Protein AF-A0A383CKR8-F1 (afdb_monomer)

Mean predicted aligned error: 3.44 Å

pLDDT: mean 90.71, std 5.56, range [74.75, 97.38]

Nearest PDB structures (foldseek):
  4q29-assembly1_B  TM=4.811E-01  e=1.295E+00  Photorhabdus laumondii subsp. laumondii TTO1
  5fpz-assembly1_A-2  TM=3.303E-01  e=9.861E-01  Yersinia enterocolitica subsp. enterocolitica 8081
  5j7m-assembly1_B  TM=3.967E-01  e=2.360E+00  Kribbella flavida DSM 17836
  5fq0-assembly1_A  TM=2.829E-01  e=9.861E-01  Halomonas sp.
  8f9o-assembly1_A  TM=3.806E-01  e=3.857E+00  Canis lupus familiaris

Secondary structure (DSSP, 8-state):
-EEEESS--EEEEEEEETTTTEEEEEEEES-EEEE-SSPEEEEEETTEE---EETTEEEEPSSEEEEEEEEP-

Foldseek 3Di:
DDWDFPDPWDFPDWDADPVQQKIKTAWIAHWTKDFDPFFWPFKDKQNHGDDQADGRMHTDDHGIIMMITHGDD

Organism: NCBI:txid408172

Solvent-accessible surface area (backbone atoms only — not comparable to full-atom values): 3984 Å² total; per-residue (Å²): 111,49,78,49,55,84,55,98,54,50,69,77,46,77,48,79,40,80,87,74,45,26,41,35,38,39,43,34,36,46,31,34,40,38,36,45,90,46,41,56,68,49,37,25,46,76,85,36,87,46,74,65,53,57,64,31,36,38,55,48,62,71,48,78,43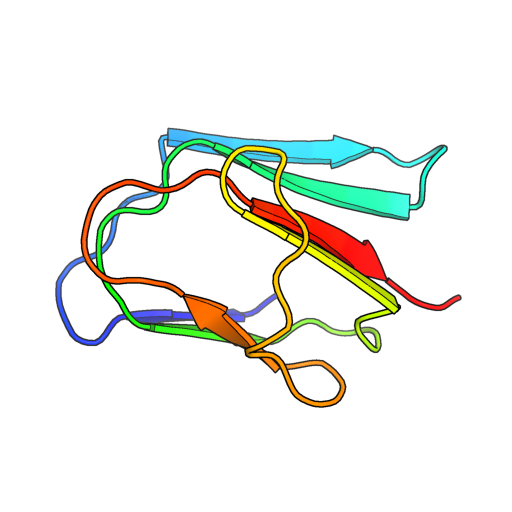,33,37,42,37,28,48,49,136

Sequence (73 aa):
FIVHFNEPGRFNAIKFDYEEKSIFFETIENEGTITFSGAINSVLADGQNYSNFNKNTLNTLEGRHNYKVTLID

Structure (mmCIF, N/CA/C/O backbone):
data_AF-A0A383CKR8-F1
#
_entry.id   AF-A0A383CKR8-F1
#
loop_
_atom_site.group_PDB
_atom_site.id
_atom_site.type_symbol
_atom_site.label_atom_id
_atom_site.label_alt_id
_atom_site.label_comp_id
_atom_site.label_asym_id
_atom_site.label_entity_id
_atom_site.label_seq_id
_atom_site.pdbx_PDB_ins_code
_atom_site.Cartn_x
_atom_site.Cartn_y
_atom_site.Cartn_z
_atom_site.occupancy
_atom_site.B_iso_or_equiv
_atom_site.auth_seq_id
_atom_site.auth_comp_id
_atom_site.auth_asym_id
_atom_site.auth_atom_id
_atom_site.pdbx_PDB_model_num
ATOM 1 N N . PHE A 1 1 ? -4.741 -9.388 0.878 1.00 85.81 1 PHE A N 1
ATOM 2 C CA . PHE A 1 1 ? -4.720 -8.520 -0.318 1.00 85.81 1 PHE A CA 1
ATOM 3 C C . PHE A 1 1 ? -4.219 -9.337 -1.506 1.00 85.81 1 PHE A C 1
ATOM 5 O O . PHE A 1 1 ? -3.615 -10.381 -1.289 1.00 85.81 1 PHE A O 1
ATOM 12 N N . ILE A 1 2 ? -4.493 -8.890 -2.730 1.00 89.00 2 ILE A N 1
ATOM 13 C CA . ILE A 1 2 ? -4.013 -9.461 -3.998 1.00 89.00 2 ILE A CA 1
ATOM 14 C C . ILE A 1 2 ? -3.196 -8.377 -4.701 1.00 89.00 2 ILE A C 1
ATOM 16 O O . ILE A 1 2 ? -3.595 -7.215 -4.670 1.00 89.00 2 ILE A O 1
ATOM 20 N N . VAL A 1 3 ? -2.073 -8.743 -5.316 1.00 88.12 3 VAL A N 1
ATOM 21 C CA . VAL A 1 3 ? -1.171 -7.803 -5.99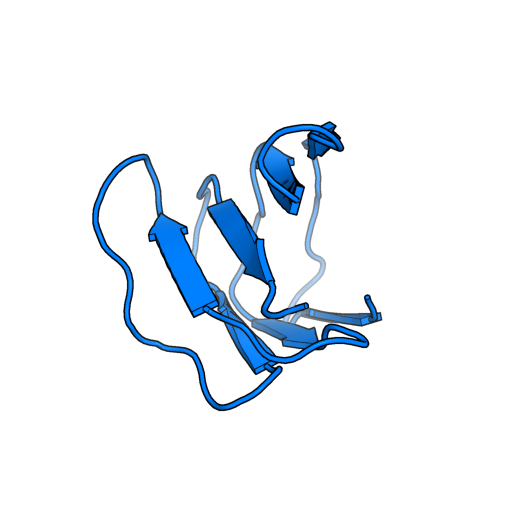5 1.00 88.12 3 VAL A CA 1
ATOM 22 C C . VAL A 1 3 ? -1.088 -8.149 -7.474 1.00 88.12 3 VAL A C 1
ATOM 24 O O . VAL A 1 3 ? -0.989 -9.324 -7.826 1.00 88.12 3 VAL A O 1
ATOM 27 N N . HIS A 1 4 ? -1.099 -7.125 -8.319 1.00 88.38 4 HIS A N 1
ATOM 28 C CA . HIS A 1 4 ? -0.829 -7.224 -9.745 1.00 88.38 4 HIS A CA 1
ATOM 29 C C . HIS A 1 4 ? 0.216 -6.175 -10.119 1.00 88.38 4 HIS A C 1
ATOM 31 O O . HIS A 1 4 ? -0.029 -4.992 -9.920 1.00 88.38 4 HIS A O 1
ATOM 37 N N . PHE A 1 5 ? 1.360 -6.588 -10.656 1.00 85.56 5 PHE A N 1
ATOM 38 C CA . PHE A 1 5 ? 2.372 -5.663 -11.166 1.00 85.56 5 PHE A CA 1
ATOM 39 C C . PHE A 1 5 ? 2.399 -5.693 -12.689 1.00 85.56 5 PHE A C 1
ATOM 41 O O . PHE A 1 5 ? 2.188 -6.752 -13.283 1.00 85.56 5 PHE A O 1
ATOM 48 N N . ASN A 1 6 ? 2.665 -4.539 -13.305 1.00 82.31 6 ASN A N 1
ATOM 49 C CA . ASN A 1 6 ? 2.790 -4.430 -14.762 1.00 82.31 6 ASN A CA 1
ATOM 50 C C . ASN A 1 6 ? 4.085 -5.100 -15.266 1.00 82.31 6 ASN A C 1
ATOM 52 O O . ASN A 1 6 ? 4.128 -5.633 -16.372 1.00 82.31 6 ASN A O 1
ATOM 56 N N . GLU A 1 7 ? 5.111 -5.132 -14.415 1.00 85.19 7 GLU A N 1
ATOM 57 C CA . GLU A 1 7 ? 6.406 -5.789 -14.618 1.00 85.19 7 GLU A CA 1
ATOM 58 C C . GLU A 1 7 ? 6.739 -6.695 -13.415 1.00 85.19 7 GLU A C 1
ATOM 60 O O . GLU A 1 7 ? 6.013 -6.667 -12.421 1.00 85.19 7 GLU A O 1
ATOM 65 N N . PRO A 1 8 ? 7.812 -7.514 -13.431 1.00 83.38 8 PRO A N 1
ATOM 66 C CA . PRO A 1 8 ? 8.208 -8.297 -12.258 1.00 83.38 8 PRO A CA 1
ATOM 67 C C . PRO A 1 8 ? 8.461 -7.406 -11.030 1.00 83.38 8 PRO A C 1
ATOM 69 O O . PRO A 1 8 ? 9.518 -6.796 -10.902 1.00 83.38 8 PRO A O 1
ATOM 72 N N . GLY A 1 9 ? 7.485 -7.313 -10.127 1.00 77.88 9 GLY A N 1
ATOM 73 C CA . GLY A 1 9 ? 7.599 -6.515 -8.908 1.00 77.88 9 GLY A CA 1
ATOM 74 C C . GLY A 1 9 ? 8.255 -7.270 -7.755 1.00 77.88 9 GLY A C 1
ATOM 75 O O . GLY A 1 9 ? 8.347 -8.503 -7.750 1.00 77.88 9 GLY A O 1
ATOM 76 N N . ARG A 1 10 ? 8.713 -6.518 -6.753 1.00 81.00 10 ARG A N 1
ATOM 77 C CA . ARG A 1 10 ? 9.309 -7.060 -5.524 1.00 81.00 10 ARG A CA 1
ATOM 78 C C . ARG A 1 10 ? 8.736 -6.373 -4.297 1.00 81.00 10 ARG A C 1
ATOM 80 O O . ARG A 1 10 ? 8.409 -5.193 -4.335 1.00 81.00 10 ARG A O 1
ATOM 87 N N . PHE A 1 11 ? 8.670 -7.137 -3.213 1.00 81.56 11 PHE A N 1
ATOM 88 C CA . PHE A 1 11 ? 8.453 -6.642 -1.860 1.00 81.56 11 PHE A CA 1
ATOM 89 C C . PHE A 1 11 ? 9.694 -6.968 -1.041 1.00 81.56 11 PHE A C 1
ATOM 91 O O . PHE A 1 11 ? 10.187 -8.095 -1.126 1.00 81.56 11 PHE A O 1
ATOM 98 N N . ASN A 1 12 ? 10.176 -6.032 -0.227 1.00 83.75 12 ASN A N 1
ATOM 99 C CA . ASN A 1 12 ? 11.191 -6.359 0.772 1.00 83.75 12 ASN A CA 1
ATOM 100 C C . ASN A 1 12 ? 10.546 -7.029 1.992 1.00 83.75 12 ASN A C 1
ATOM 102 O O . ASN A 1 12 ? 10.958 -8.106 2.417 1.00 83.75 12 ASN A O 1
ATOM 106 N N . ALA A 1 13 ? 9.492 -6.417 2.533 1.00 87.31 13 ALA A N 1
ATOM 107 C CA . ALA A 1 13 ? 8.739 -6.969 3.653 1.00 87.31 13 ALA A CA 1
ATOM 108 C C . ALA A 1 13 ? 7.281 -6.502 3.641 1.00 87.31 13 ALA A C 1
ATOM 110 O O . ALA A 1 13 ? 6.938 -5.462 3.080 1.00 87.31 13 ALA A O 1
ATOM 111 N N . ILE A 1 14 ? 6.422 -7.271 4.307 1.00 90.81 14 ILE A N 1
ATOM 112 C CA . ILE A 1 14 ? 5.025 -6.919 4.560 1.00 90.81 14 ILE A CA 1
ATOM 113 C C . ILE A 1 14 ? 4.804 -7.038 6.067 1.00 90.81 14 ILE A C 1
ATOM 115 O O . ILE A 1 14 ? 5.036 -8.105 6.638 1.00 90.81 14 ILE A O 1
ATOM 119 N N . LYS A 1 15 ? 4.388 -5.949 6.718 1.00 91.69 15 LYS A N 1
ATOM 120 C CA . LYS A 1 15 ? 4.153 -5.893 8.169 1.00 91.69 15 LYS A CA 1
ATOM 121 C C . LYS A 1 15 ? 2.704 -5.509 8.442 1.00 91.69 15 LYS A C 1
ATOM 123 O O . LYS A 1 15 ? 2.163 -4.629 7.780 1.00 91.69 15 LYS A O 1
ATOM 128 N N . PHE A 1 16 ? 2.092 -6.169 9.416 1.00 90.38 16 PHE A N 1
ATOM 129 C CA . PHE A 1 16 ? 0.725 -5.893 9.846 1.00 90.38 16 PHE A CA 1
ATOM 130 C C . PHE A 1 16 ? 0.765 -5.201 11.202 1.00 90.38 16 PHE A C 1
ATOM 132 O O . PHE A 1 16 ? 1.349 -5.732 12.146 1.00 90.38 16 PHE A O 1
ATOM 139 N N . ASP A 1 17 ? 0.147 -4.032 11.279 1.00 88.31 17 ASP A N 1
ATOM 140 C CA . ASP A 1 17 ? -0.126 -3.328 12.520 1.00 88.31 17 ASP A CA 1
ATOM 141 C C . ASP A 1 17 ? -1.593 -3.561 12.883 1.00 88.31 17 ASP A C 1
ATOM 143 O O . ASP A 1 17 ? -2.506 -3.051 12.230 1.00 88.31 17 ASP A O 1
ATOM 147 N N . TYR A 1 18 ? -1.815 -4.390 13.900 1.00 84.94 18 TYR A N 1
ATOM 148 C CA . TYR A 1 18 ? -3.156 -4.745 14.352 1.00 84.94 18 TYR A CA 1
ATOM 149 C C . TYR A 1 18 ? -3.784 -3.671 15.246 1.00 84.94 18 TYR A C 1
ATOM 151 O O . TYR A 1 18 ? -5.008 -3.643 15.361 1.00 84.94 18 TYR A O 1
ATOM 159 N N . GLU A 1 19 ? -2.981 -2.794 15.856 1.00 85.81 19 GLU A N 1
ATOM 160 C CA . GLU A 1 19 ? -3.481 -1.700 16.695 1.00 85.81 19 GLU A CA 1
ATOM 161 C C . GLU A 1 19 ? -4.016 -0.571 15.814 1.00 85.81 19 GLU A C 1
ATOM 163 O O . GLU A 1 19 ? -5.151 -0.127 15.984 1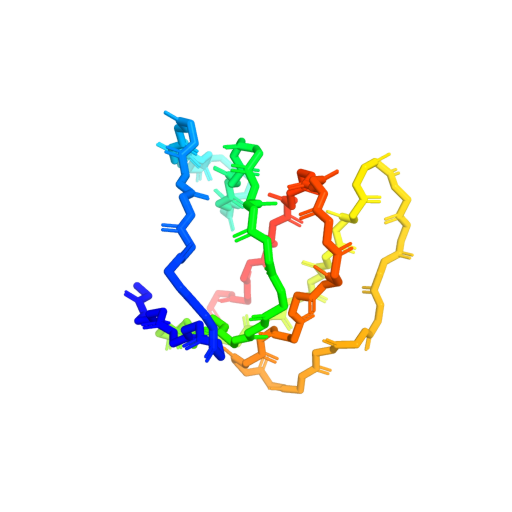.00 85.81 19 GLU A O 1
ATOM 168 N N . GLU A 1 20 ? -3.238 -0.169 14.808 1.00 85.00 20 GLU A N 1
ATOM 169 C CA . GLU A 1 20 ? -3.637 0.864 13.848 1.00 85.00 20 GLU A CA 1
ATOM 170 C C . GLU A 1 20 ? -4.420 0.322 12.645 1.00 85.00 20 GLU A C 1
ATOM 172 O O . GLU A 1 20 ? -4.811 1.086 11.759 1.00 85.00 20 GLU A O 1
ATOM 177 N N . LYS A 1 21 ? -4.627 -1.000 12.586 1.00 85.50 21 LYS A N 1
ATOM 178 C CA . LYS A 1 21 ? -5.308 -1.702 11.483 1.00 85.50 21 LYS A CA 1
ATOM 179 C C . LYS A 1 21 ? -4.716 -1.326 10.125 1.00 85.50 21 LYS A C 1
ATOM 181 O O . LYS A 1 21 ? -5.425 -1.040 9.154 1.00 85.50 21 LYS A O 1
ATOM 186 N N . SER A 1 22 ? -3.386 -1.305 10.076 1.00 86.44 22 SER A N 1
ATOM 187 C CA . SER A 1 22 ? -2.629 -0.892 8.904 1.00 86.44 22 SER A CA 1
ATOM 188 C C . SER A 1 22 ? -1.705 -1.991 8.391 1.00 86.44 22 SER A C 1
ATOM 190 O O . SER A 1 22 ? -1.262 -2.879 9.118 1.00 86.44 22 SER A O 1
ATOM 192 N N . ILE A 1 23 ? -1.442 -1.956 7.089 1.00 91.50 23 ILE A N 1
ATOM 193 C CA . ILE A 1 23 ? -0.530 -2.859 6.395 1.00 91.50 23 ILE A CA 1
ATOM 194 C C . ILE A 1 23 ? 0.602 -2.004 5.844 1.00 91.50 23 ILE A C 1
ATOM 196 O O . ILE A 1 23 ? 0.366 -1.061 5.087 1.00 91.50 23 ILE A O 1
ATOM 200 N N . PHE A 1 24 ? 1.830 -2.338 6.223 1.00 92.19 24 PHE A N 1
ATOM 201 C CA . PHE A 1 24 ? 3.031 -1.692 5.728 1.00 92.19 24 PHE A CA 1
ATOM 202 C C . PHE A 1 24 ? 3.711 -2.565 4.677 1.00 92.19 24 PHE A C 1
ATOM 204 O O . PHE A 1 24 ? 4.130 -3.689 4.961 1.00 92.19 24 PHE A O 1
ATOM 211 N N . PHE A 1 25 ? 3.837 -2.026 3.472 1.00 89.88 25 PHE A N 1
ATOM 212 C CA . PHE A 1 25 ? 4.606 -2.595 2.378 1.00 89.88 25 PHE A CA 1
ATOM 213 C C . PHE A 1 25 ? 5.965 -1.909 2.344 1.00 89.88 25 PHE A C 1
ATOM 215 O O . PHE A 1 25 ? 6.077 -0.739 1.971 1.00 89.88 25 PHE A O 1
ATOM 222 N N . GLU A 1 26 ? 6.990 -2.643 2.758 1.00 85.19 26 GLU A N 1
ATOM 223 C CA . GLU A 1 26 ? 8.366 -2.179 2.727 1.00 85.19 26 GLU A CA 1
ATOM 224 C C . GLU A 1 26 ? 8.938 -2.437 1.336 1.00 85.19 26 GLU A C 1
ATOM 226 O O . GLU A 1 26 ? 9.090 -3.589 0.926 1.00 85.19 26 GLU A O 1
ATOM 231 N N . THR A 1 27 ? 9.251 -1.347 0.639 1.00 79.38 27 THR A N 1
ATOM 232 C CA . THR A 1 27 ? 9.817 -1.300 -0.712 1.00 79.38 27 THR A CA 1
ATOM 233 C C . THR A 1 27 ? 9.039 -2.152 -1.712 1.00 79.38 27 THR A C 1
ATOM 235 O O . THR A 1 27 ? 9.355 -3.317 -1.948 1.00 79.38 27 THR A O 1
ATOM 238 N N . ILE A 1 28 ? 8.030 -1.535 -2.321 1.00 80.31 28 ILE A N 1
ATOM 239 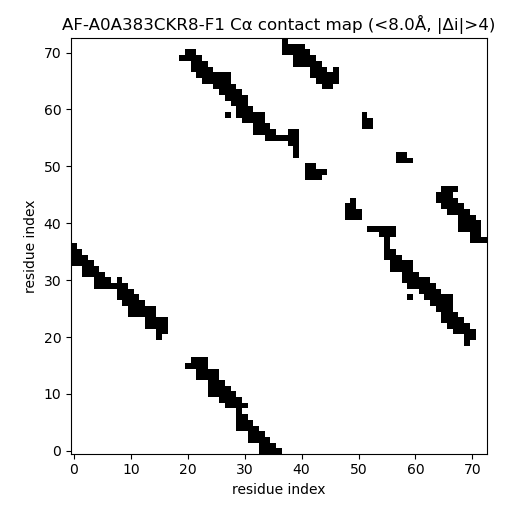C CA . ILE A 1 28 ? 7.418 -2.008 -3.557 1.00 80.31 28 ILE A CA 1
ATOM 240 C C . ILE A 1 28 ? 8.283 -1.530 -4.715 1.00 80.31 28 ILE A C 1
ATOM 242 O O . ILE A 1 28 ? 8.485 -0.325 -4.858 1.00 80.31 28 ILE A O 1
ATOM 246 N N . GLU A 1 29 ? 8.785 -2.470 -5.512 1.00 83.38 29 GLU A N 1
ATOM 247 C CA . GLU A 1 29 ? 9.395 -2.177 -6.809 1.00 83.38 29 GLU A CA 1
ATOM 248 C C . GLU A 1 29 ? 8.349 -2.328 -7.916 1.00 83.38 29 GLU A C 1
ATOM 250 O O . GLU A 1 29 ? 7.764 -3.406 -8.044 1.00 83.38 29 GLU A O 1
ATOM 255 N N . ASN A 1 30 ? 8.206 -1.278 -8.729 1.00 82.50 30 ASN A N 1
ATOM 256 C CA . ASN A 1 30 ? 7.333 -1.154 -9.903 1.00 82.50 30 ASN A CA 1
ATOM 257 C C . ASN A 1 30 ? 5.883 -0.731 -9.632 1.00 82.50 30 ASN A C 1
ATOM 259 O O . ASN A 1 30 ? 5.299 -0.930 -8.561 1.00 82.50 30 ASN A O 1
ATOM 263 N N . GLU A 1 31 ? 5.299 -0.137 -10.673 1.00 90.12 31 GLU A N 1
ATOM 264 C CA . GLU A 1 31 ? 3.889 0.221 -10.703 1.00 90.12 31 GLU A CA 1
ATOM 265 C C . GLU A 1 31 ? 2.989 -1.011 -10.861 1.00 90.12 31 GLU A C 1
ATOM 267 O O . GLU A 1 31 ? 3.350 -2.056 -11.421 1.00 90.12 31 GLU A O 1
ATOM 272 N N . GLY A 1 32 ? 1.781 -0.881 -10.338 1.00 92.12 32 GLY A N 1
ATOM 273 C CA . GLY A 1 32 ? 0.821 -1.960 -10.279 1.00 92.12 32 GLY A CA 1
ATOM 274 C C . GLY A 1 32 ? -0.376 -1.598 -9.422 1.00 92.12 32 GLY A C 1
ATOM 275 O O . GLY A 1 32 ? -0.647 -0.434 -9.124 1.00 92.12 32 GLY A O 1
ATOM 276 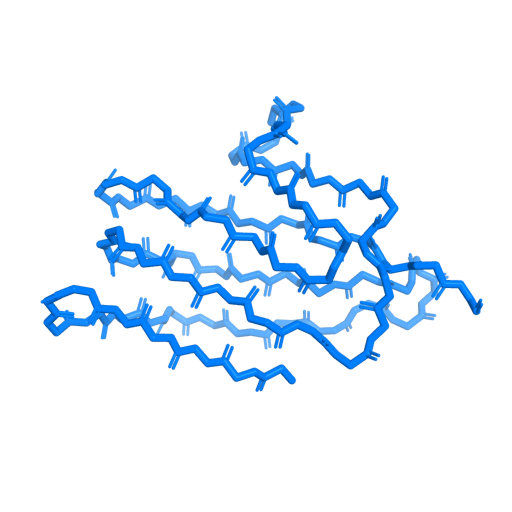N N . THR A 1 33 ? -1.107 -2.626 -9.016 1.00 94.44 33 THR A N 1
ATOM 277 C CA . THR A 1 33 ? -2.299 -2.506 -8.188 1.00 94.44 33 THR A CA 1
ATOM 278 C C . THR A 1 33 ? -2.254 -3.473 -7.016 1.00 94.44 33 THR A C 1
ATOM 280 O O . THR A 1 33 ? -1.833 -4.626 -7.136 1.00 94.44 33 THR A O 1
ATOM 283 N N . ILE A 1 34 ? -2.732 -3.008 -5.866 1.00 93.06 34 ILE A N 1
ATOM 284 C CA . ILE A 1 34 ? -2.962 -3.836 -4.685 1.00 93.06 34 ILE A CA 1
ATOM 285 C C . ILE A 1 34 ? -4.436 -3.745 -4.331 1.00 93.06 34 ILE A C 1
ATOM 287 O O . ILE A 1 34 ? -4.944 -2.667 -4.041 1.00 93.06 34 ILE A O 1
ATOM 291 N N . THR A 1 35 ? -5.118 -4.88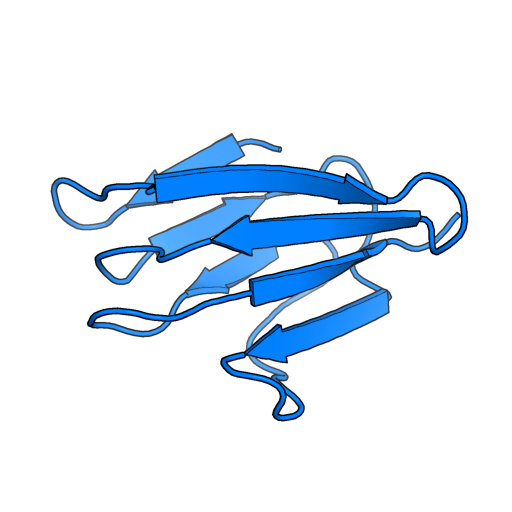5 -4.328 1.00 95.31 35 THR A N 1
ATOM 292 C CA . THR A 1 35 ? -6.526 -4.989 -3.940 1.00 95.31 35 THR A CA 1
ATOM 293 C C . THR A 1 35 ? -6.649 -5.607 -2.550 1.00 95.31 35 THR A C 1
ATOM 295 O O . THR A 1 35 ? -6.220 -6.738 -2.303 1.00 95.31 35 THR A O 1
ATOM 298 N N . PHE A 1 36 ? -7.244 -4.870 -1.621 1.00 93.38 36 PHE A N 1
ATOM 299 C CA . PHE A 1 36 ? -7.485 -5.270 -0.239 1.00 93.38 36 PHE A CA 1
ATOM 300 C C . PHE A 1 36 ? -8.863 -5.923 -0.083 1.00 93.38 36 PHE A C 1
ATOM 302 O O . PHE A 1 36 ? -9.763 -5.734 -0.901 1.00 93.38 36 PHE A O 1
ATOM 309 N N . SER A 1 37 ? -9.030 -6.723 0.972 1.00 91.19 37 SER A N 1
ATOM 310 C CA . SER A 1 37 ? -10.336 -7.291 1.332 1.00 91.19 37 SER A CA 1
ATOM 311 C C . SER A 1 37 ? -11.266 -6.250 1.962 1.00 91.19 37 SER A C 1
ATOM 313 O O . SER A 1 37 ? -12.474 -6.345 1.786 1.00 91.19 37 SER A O 1
ATOM 315 N N . GLY A 1 38 ? -10.704 -5.269 2.676 1.00 91.56 38 GLY A N 1
ATOM 316 C CA . GLY A 1 38 ? -11.419 -4.119 3.233 1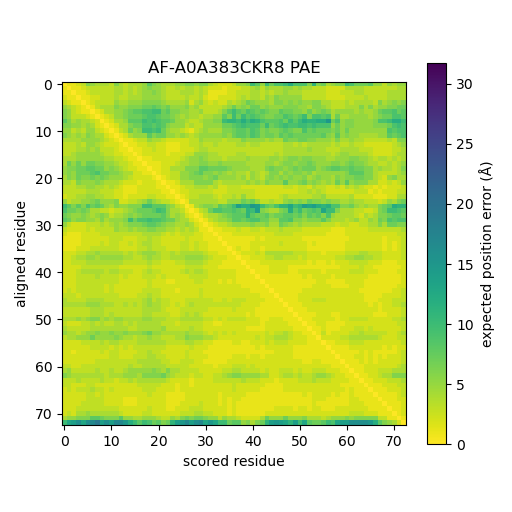.00 91.56 38 GLY A CA 1
ATOM 317 C C . GLY A 1 38 ? -11.246 -2.862 2.381 1.00 91.56 38 GLY A C 1
ATOM 318 O O . GLY A 1 38 ? -10.348 -2.789 1.540 1.00 91.56 38 GLY A O 1
ATOM 319 N N . ALA A 1 39 ? -12.104 -1.867 2.602 1.00 95.25 39 ALA A N 1
ATOM 320 C CA . ALA A 1 39 ? -11.959 -0.556 1.976 1.00 95.25 39 ALA A CA 1
ATOM 321 C C . ALA A 1 39 ? -10.756 0.195 2.567 1.00 95.25 39 ALA A C 1
ATOM 323 O O . ALA A 1 39 ? -10.481 0.099 3.759 1.00 95.25 39 ALA A O 1
ATOM 324 N N . ILE A 1 40 ? -10.040 0.942 1.733 1.00 96.19 40 ILE A N 1
ATOM 325 C CA . ILE A 1 40 ? -8.919 1.784 2.140 1.00 96.19 40 ILE A CA 1
ATOM 326 C C . ILE A 1 40 ? -9.479 3.050 2.787 1.00 96.19 40 ILE A C 1
ATOM 328 O O . ILE A 1 40 ? -10.286 3.760 2.188 1.00 96.19 40 ILE A O 1
ATOM 332 N N . ASN A 1 41 ? -9.019 3.327 4.003 1.00 95.88 41 ASN A N 1
ATOM 333 C CA . ASN A 1 41 ? -9.283 4.570 4.715 1.00 95.88 41 ASN A CA 1
ATOM 334 C C . ASN A 1 41 ? -8.256 5.645 4.327 1.00 95.88 41 ASN A C 1
ATOM 336 O O . ASN A 1 41 ? -8.614 6.760 3.956 1.00 95.88 41 ASN A O 1
ATOM 340 N N . SER A 1 42 ? -6.966 5.303 4.383 1.00 96.19 42 SER A N 1
ATOM 341 C CA . SER A 1 42 ? -5.871 6.221 4.063 1.00 96.19 42 SER A CA 1
ATOM 342 C C . SER A 1 42 ? -4.623 5.482 3.588 1.00 96.19 42 SER A C 1
ATOM 344 O O . SER A 1 42 ? -4.422 4.299 3.883 1.00 96.19 42 SER A O 1
ATOM 346 N N . VAL A 1 43 ? -3.777 6.196 2.839 1.00 96.88 43 VAL A N 1
ATOM 347 C CA . VAL A 1 43 ? -2.487 5.696 2.360 1.00 96.88 43 VAL A CA 1
ATOM 348 C C . VAL A 1 43 ? -1.413 6.752 2.574 1.00 96.88 43 VAL A C 1
ATOM 350 O O . VAL A 1 43 ? -1.607 7.923 2.240 1.00 96.88 43 VAL A O 1
ATOM 353 N N . LEU A 1 44 ? -0.264 6.319 3.089 1.00 97.00 44 LEU A N 1
ATOM 354 C CA . LEU A 1 44 ? 0.978 7.080 3.045 1.00 97.00 44 LEU A CA 1
ATOM 355 C C . LEU A 1 44 ? 1.947 6.404 2.076 1.00 97.00 44 LEU A C 1
ATOM 357 O O . LEU A 1 44 ? 2.250 5.228 2.266 1.00 97.00 44 LEU A O 1
ATOM 361 N N . ALA A 1 45 ? 2.447 7.143 1.087 1.00 95.69 45 ALA A N 1
ATOM 362 C CA . ALA A 1 45 ? 3.560 6.742 0.230 1.00 95.69 45 ALA A CA 1
ATOM 363 C C . ALA A 1 45 ? 4.818 7.492 0.685 1.00 95.69 45 ALA A C 1
ATOM 365 O O . ALA A 1 45 ? 4.819 8.721 0.733 1.00 95.69 45 ALA A O 1
ATOM 366 N N . ASP A 1 46 ? 5.852 6.765 1.107 1.00 95.50 46 ASP A N 1
ATOM 367 C CA . ASP A 1 46 ? 7.087 7.325 1.688 1.00 95.50 46 ASP A CA 1
ATOM 368 C C . ASP A 1 46 ? 6.836 8.344 2.815 1.00 95.50 46 ASP A C 1
ATOM 370 O O . ASP A 1 46 ? 7.512 9.364 2.955 1.00 95.50 46 ASP A O 1
ATOM 374 N N . GLY A 1 47 ? 5.815 8.069 3.630 1.00 95.31 47 GLY A N 1
ATOM 375 C CA . GLY A 1 47 ? 5.407 8.926 4.743 1.00 95.31 47 GLY A CA 1
ATOM 376 C C . GLY A 1 47 ? 4.603 10.168 4.341 1.00 95.31 47 GLY A C 1
ATOM 377 O O . GLY A 1 47 ? 4.225 10.936 5.221 1.00 95.31 47 GLY A O 1
ATOM 378 N N . GLN A 1 48 ? 4.310 10.366 3.054 1.00 96.81 48 GLN A N 1
ATOM 379 C CA . GLN A 1 48 ? 3.475 11.458 2.548 1.00 96.81 48 GLN A CA 1
ATOM 380 C C . GLN A 1 48 ? 2.075 10.962 2.191 1.00 96.81 48 GLN A C 1
ATOM 382 O O . GLN A 1 48 ? 1.908 9.832 1.737 1.00 96.81 48 GLN A O 1
ATOM 387 N N . ASN A 1 49 ? 1.064 11.816 2.358 1.00 97.38 49 ASN A N 1
ATOM 388 C CA . ASN A 1 49 ? -0.307 11.487 1.968 1.00 97.38 49 ASN A CA 1
ATOM 389 C C . ASN A 1 49 ? -0.376 11.102 0.489 1.00 97.38 49 ASN A C 1
ATOM 391 O O . ASN A 1 49 ? 0.089 11.841 -0.379 1.00 97.38 49 ASN A O 1
ATOM 395 N N . TYR A 1 50 ? -1.007 9.966 0.214 1.00 97.12 50 TYR A N 1
A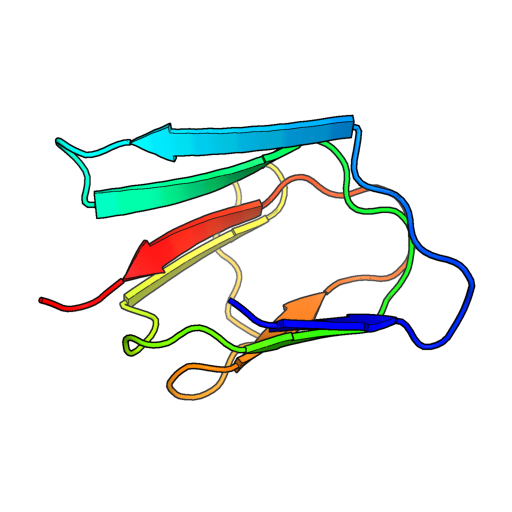TOM 396 C CA . TYR A 1 50 ? -1.156 9.429 -1.127 1.00 97.12 50 TYR A CA 1
ATOM 397 C C . TYR A 1 50 ? -2.622 9.135 -1.414 1.00 97.12 50 TYR A C 1
ATOM 399 O O . TYR A 1 50 ? -3.304 8.527 -0.597 1.00 97.12 50 TYR A O 1
ATOM 407 N N . SER A 1 51 ? -3.115 9.573 -2.570 1.00 96.31 51 SER A N 1
ATOM 408 C CA . SER A 1 51 ? -4.549 9.566 -2.891 1.00 96.31 51 SER A CA 1
ATOM 409 C C . SER A 1 51 ? -4.908 8.762 -4.138 1.00 96.31 51 SER A C 1
ATOM 411 O O . SER A 1 51 ? -6.084 8.684 -4.486 1.00 96.31 51 SER A O 1
ATOM 413 N N . ASN A 1 52 ? -3.935 8.141 -4.814 1.00 96.69 52 ASN A N 1
ATOM 414 C CA . ASN A 1 52 ? -4.203 7.322 -5.996 1.00 96.69 52 ASN A CA 1
ATOM 415 C C . ASN A 1 52 ? -4.661 5.909 -5.597 1.00 96.69 52 ASN A C 1
ATOM 417 O O . ASN A 1 52 ? -3.989 4.902 -5.821 1.00 96.69 52 ASN A O 1
ATOM 421 N N . PHE A 1 53 ? -5.818 5.849 -4.955 1.00 96.38 53 PHE A N 1
ATOM 422 C CA . PHE A 1 53 ? -6.512 4.622 -4.612 1.00 96.38 53 PHE A CA 1
ATOM 423 C C . PHE A 1 53 ? -8.019 4.838 -4.756 1.00 96.38 53 PHE A C 1
ATOM 425 O O . PHE A 1 53 ? -8.519 5.959 -4.684 1.00 96.38 53 PHE A O 1
ATOM 432 N N . ASN A 1 54 ? -8.760 3.759 -4.971 1.00 95.06 54 ASN A N 1
ATOM 433 C CA . ASN A 1 54 ? -10.209 3.794 -5.083 1.00 95.06 54 ASN A CA 1
ATOM 434 C C . ASN A 1 54 ? -10.814 2.600 -4.350 1.00 95.06 54 ASN A C 1
ATOM 436 O O . ASN A 1 54 ? -10.491 1.454 -4.661 1.00 95.06 54 ASN A O 1
ATOM 440 N N . LYS A 1 55 ? -11.718 2.870 -3.400 1.00 94.62 55 LYS A N 1
ATOM 441 C CA . LYS A 1 55 ? -12.326 1.867 -2.514 1.00 94.62 55 LYS A CA 1
ATOM 442 C C . LYS A 1 55 ? -11.259 0.988 -1.865 1.00 94.62 55 LYS A C 1
ATOM 444 O O . LYS A 1 55 ? -10.615 1.424 -0.928 1.00 94.62 55 LYS A O 1
ATOM 449 N N . ASN A 1 56 ? -11.077 -0.235 -2.345 1.00 96.12 56 ASN A N 1
ATOM 450 C CA . ASN A 1 56 ? -10.147 -1.226 -1.823 1.00 96.12 56 ASN A CA 1
ATOM 451 C C . ASN A 1 56 ? -8.934 -1.457 -2.738 1.00 96.12 56 ASN A C 1
ATOM 453 O O . ASN A 1 56 ? -8.180 -2.391 -2.490 1.00 96.12 56 ASN A O 1
ATOM 457 N N . THR A 1 57 ? -8.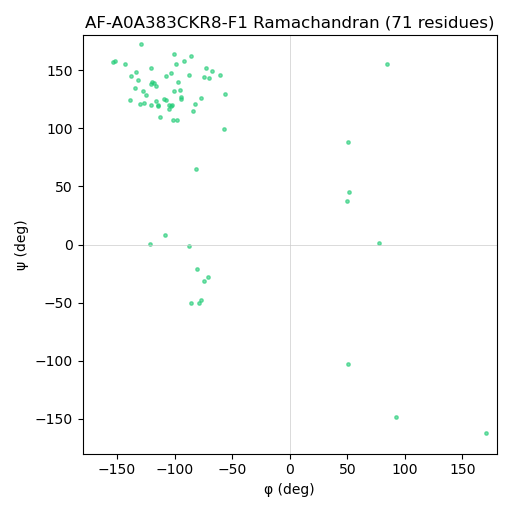740 -0.659 -3.788 1.00 96.94 57 THR A N 1
ATOM 458 C CA . THR A 1 57 ? -7.634 -0.820 -4.740 1.00 96.94 57 THR A CA 1
ATOM 459 C C . THR A 1 57 ? -6.686 0.372 -4.671 1.00 96.94 57 THR A C 1
ATOM 461 O O . THR A 1 57 ? -7.090 1.502 -4.925 1.00 96.94 57 THR A O 1
ATOM 464 N N . LEU A 1 58 ? -5.421 0.114 -4.346 1.00 96.12 58 LEU A N 1
ATOM 465 C CA . LEU A 1 58 ? -4.310 1.064 -4.389 1.00 96.12 58 LEU A CA 1
ATOM 466 C C . LEU A 1 58 ? -3.566 0.922 -5.718 1.00 96.12 58 LEU A C 1
ATOM 468 O O . LEU A 1 58 ? -3.220 -0.199 -6.083 1.00 96.12 58 LEU A O 1
ATOM 472 N N . ASN A 1 59 ? -3.270 2.035 -6.389 1.00 95.50 59 ASN A N 1
ATOM 473 C CA . ASN A 1 59 ? -2.341 2.068 -7.519 1.00 95.50 59 ASN A CA 1
ATOM 474 C C . ASN A 1 59 ? -0.947 2.440 -6.996 1.00 95.50 59 ASN A C 1
ATOM 476 O O . ASN A 1 59 ? -0.810 3.452 -6.313 1.00 95.50 59 ASN A O 1
ATOM 480 N N . THR A 1 60 ? 0.078 1.634 -7.266 1.00 93.62 60 THR A N 1
ATOM 481 C CA . THR A 1 60 ? 1.450 1.922 -6.822 1.00 93.62 60 THR A CA 1
ATOM 482 C C . THR A 1 60 ? 2.181 2.787 -7.845 1.00 93.62 60 THR A C 1
ATOM 484 O O . THR A 1 60 ? 1.959 2.683 -9.048 1.00 93.62 60 THR A O 1
ATOM 487 N N . LEU A 1 61 ? 3.051 3.658 -7.348 1.00 92.69 61 LEU A N 1
ATOM 488 C CA . LEU A 1 61 ? 4.003 4.443 -8.124 1.00 92.69 61 LEU A CA 1
ATOM 489 C C . LEU A 1 61 ? 5.075 3.552 -8.765 1.00 92.69 61 LEU A C 1
ATOM 491 O O . LEU A 1 61 ? 5.473 2.536 -8.192 1.00 92.69 61 LEU A O 1
ATOM 495 N N . GLU A 1 62 ? 5.570 3.988 -9.921 1.00 91.00 62 GLU A N 1
ATOM 496 C CA . GLU A 1 62 ? 6.781 3.456 -10.544 1.00 91.00 62 GLU A CA 1
ATOM 497 C C . GLU A 1 62 ? 7.995 3.655 -9.623 1.00 91.00 62 GLU A C 1
ATOM 499 O O . GLU A 1 62 ? 8.095 4.662 -8.928 1.00 91.00 62 GLU A O 1
ATOM 504 N N . GLY A 1 63 ? 8.948 2.723 -9.638 1.00 89.25 63 GLY A N 1
ATOM 505 C CA . GLY A 1 63 ? 10.162 2.817 -8.830 1.00 89.25 63 GLY A CA 1
ATOM 506 C C . GLY A 1 63 ? 10.025 2.136 -7.472 1.00 89.25 63 GLY A C 1
ATOM 507 O O . GLY A 1 63 ? 9.370 1.103 -7.363 1.00 89.25 63 GLY A O 1
ATOM 508 N N . ARG A 1 64 ? 10.722 2.666 -6.457 1.00 92.81 64 ARG A N 1
ATOM 509 C CA . ARG A 1 64 ? 10.848 2.068 -5.118 1.00 92.81 64 ARG A CA 1
ATOM 510 C C . ARG A 1 64 ? 10.144 2.918 -4.080 1.00 92.81 64 ARG A C 1
ATOM 512 O O . ARG A 1 64 ? 10.652 3.978 -3.729 1.00 92.81 64 ARG A O 1
ATOM 519 N N . HIS A 1 65 ? 9.038 2.413 -3.550 1.00 94.44 65 HIS A N 1
ATOM 520 C CA . HIS A 1 65 ? 8.207 3.171 -2.617 1.00 94.44 65 HIS A CA 1
ATOM 521 C C . HIS A 1 65 ? 7.733 2.318 -1.445 1.00 94.44 65 HIS A C 1
ATOM 523 O O . HIS A 1 65 ? 7.451 1.127 -1.594 1.00 94.44 65 HIS A O 1
ATOM 529 N N . ASN A 1 66 ? 7.622 2.932 -0.271 1.00 94.75 66 ASN A N 1
ATOM 530 C CA . ASN A 1 66 ? 6.996 2.319 0.894 1.00 94.75 66 ASN A CA 1
ATOM 531 C C . ASN A 1 66 ? 5.546 2.768 1.005 1.00 94.75 66 ASN A C 1
ATOM 533 O O . ASN A 1 66 ? 5.258 3.951 0.838 1.00 94.75 66 ASN A O 1
ATOM 537 N N . TYR A 1 67 ? 4.655 1.849 1.370 1.00 95.38 67 TYR A N 1
ATOM 538 C CA . TYR A 1 67 ? 3.242 2.167 1.563 1.00 95.38 67 TYR A CA 1
ATOM 539 C C . TYR A 1 67 ? 2.784 1.763 2.951 1.00 95.38 67 TYR A C 1
ATOM 541 O O . TYR A 1 67 ? 2.936 0.610 3.339 1.00 95.38 67 TYR A O 1
ATOM 549 N N . LYS A 1 68 ? 2.159 2.690 3.674 1.00 96.00 68 LYS A N 1
ATOM 550 C CA . LYS A 1 68 ? 1.335 2.378 4.843 1.00 96.00 68 LYS A CA 1
ATOM 551 C C . LYS A 1 68 ? -0.123 2.533 4.443 1.00 96.00 68 LYS A C 1
ATOM 553 O O . LYS A 1 68 ? -0.535 3.632 4.088 1.00 96.00 68 LYS A O 1
ATOM 558 N N . VAL A 1 69 ? -0.880 1.444 4.477 1.00 95.88 69 VAL A N 1
ATOM 559 C CA . VAL A 1 69 ? -2.295 1.418 4.091 1.00 95.88 69 VAL A CA 1
ATOM 560 C C . VAL A 1 69 ? -3.136 1.108 5.316 1.00 95.88 69 VAL A C 1
ATOM 562 O O . VAL A 1 69 ? -2.990 0.034 5.889 1.00 95.88 69 VAL A O 1
ATOM 565 N N . THR A 1 70 ? -4.030 2.013 5.695 1.00 95.94 70 THR A N 1
ATOM 566 C CA . THR A 1 70 ? -5.002 1.793 6.774 1.00 95.94 70 THR A CA 1
ATOM 567 C C . THR A 1 70 ? -6.350 1.432 6.166 1.00 95.94 70 THR A C 1
ATOM 569 O O . THR A 1 70 ? -6.806 2.100 5.234 1.00 95.94 70 THR A O 1
ATOM 572 N N . LEU A 1 71 ? -6.993 0.379 6.673 1.00 93.69 71 LEU A N 1
ATOM 573 C CA . LEU A 1 71 ? -8.302 -0.073 6.191 1.00 93.69 71 LEU A CA 1
ATOM 574 C C . LEU A 1 71 ? -9.438 0.429 7.095 1.00 93.69 71 LEU A C 1
ATOM 576 O O . LEU A 1 71 ? -9.222 0.745 8.262 1.00 93.69 71 LEU A O 1
ATOM 580 N N . ILE A 1 72 ? -10.640 0.531 6.528 1.00 89.25 72 ILE A N 1
ATOM 581 C CA . ILE A 1 72 ? -11.888 0.760 7.265 1.00 89.25 72 ILE A CA 1
ATOM 582 C C . ILE A 1 72 ? -12.284 -0.546 7.970 1.00 89.25 72 ILE A C 1
ATOM 584 O O . ILE A 1 72 ? -12.070 -1.627 7.414 1.00 89.25 72 ILE A O 1
ATOM 588 N N . ASP A 1 73 ? -12.853 -0.416 9.170 1.00 74.75 73 ASP A N 1
ATOM 589 C CA . ASP A 1 73 ? -13.431 -1.515 9.958 1.00 74.75 73 ASP A CA 1
ATOM 590 C C . ASP A 1 73 ? -14.650 -2.190 9.317 1.00 74.75 73 ASP A C 1
ATOM 592 O O . ASP A 1 73 ? -15.496 -1.474 8.731 1.00 74.75 73 ASP A O 1
#

Radius of gyration: 11.03 Å; Cα contacts (8 Å, |Δi|>4): 178; chains: 1; bounding box: 25×21×32 Å